Protein AF-A0A9D8T6R9-F1 (afdb_monomer_lite)

Structure (mmCIF, N/CA/C/O backbone):
data_AF-A0A9D8T6R9-F1
#
_entry.id   AF-A0A9D8T6R9-F1
#
loop_
_atom_site.group_PDB
_atom_site.id
_atom_site.type_symbol
_atom_site.label_atom_id
_atom_site.label_alt_id
_atom_site.label_comp_id
_atom_site.label_asym_id
_atom_site.label_entity_id
_atom_site.label_seq_id
_atom_site.pdbx_PDB_ins_code
_atom_site.Cartn_x
_atom_site.Cartn_y
_atom_site.Cartn_z
_atom_site.occupancy
_atom_site.B_iso_or_equiv
_atom_site.auth_seq_id
_atom_site.auth_comp_id
_atom_site.auth_asym_id
_atom_site.auth_atom_id
_atom_site.pdbx_PDB_model_num
ATOM 1 N N . THR A 1 1 ? -55.083 27.204 -11.199 1.00 43.41 1 THR A N 1
ATOM 2 C CA . THR A 1 1 ? -54.271 26.015 -11.539 1.00 43.41 1 THR A CA 1
ATOM 3 C C . THR A 1 1 ? -52.953 26.546 -12.076 1.00 43.41 1 THR A C 1
ATOM 5 O O . THR A 1 1 ? -52.984 27.352 -12.986 1.00 43.41 1 THR A O 1
ATOM 8 N N . SER A 1 2 ? -51.793 26.347 -11.463 1.00 40.00 2 SER A N 1
ATOM 9 C CA . SER A 1 2 ? -51.206 25.059 -11.116 1.00 40.00 2 SER A CA 1
ATOM 10 C C . SER A 1 2 ? -50.111 25.255 -10.068 1.00 40.00 2 SER A C 1
ATOM 12 O O . SER A 1 2 ? -49.251 26.120 -10.208 1.00 40.00 2 SER A O 1
ATOM 14 N N . THR A 1 3 ? -50.157 24.428 -9.031 1.00 49.38 3 THR A N 1
ATOM 15 C CA . THR A 1 3 ? -49.085 24.234 -8.058 1.00 49.38 3 THR A CA 1
ATOM 16 C C . THR A 1 3 ? -48.044 23.310 -8.685 1.00 49.38 3 THR A C 1
ATOM 18 O O . THR A 1 3 ? -48.309 22.119 -8.836 1.00 49.38 3 THR A O 1
ATOM 21 N N . THR A 1 4 ? -46.873 23.825 -9.058 1.00 55.12 4 THR A N 1
ATOM 22 C CA . THR A 1 4 ? -45.730 22.973 -9.422 1.00 55.12 4 THR A CA 1
ATOM 23 C C . THR A 1 4 ? -44.902 22.735 -8.168 1.00 55.12 4 THR A C 1
ATOM 25 O O . THR A 1 4 ? -44.074 23.556 -7.783 1.00 55.12 4 THR A O 1
ATOM 28 N N . ASN A 1 5 ? -45.177 21.604 -7.518 1.00 56.25 5 ASN A N 1
ATOM 29 C CA . ASN A 1 5 ? -44.299 21.004 -6.523 1.00 56.25 5 ASN A CA 1
ATOM 30 C C . ASN A 1 5 ? -42.963 20.652 -7.195 1.00 56.25 5 ASN A C 1
ATOM 32 O O . ASN A 1 5 ? -42.906 19.722 -8.000 1.00 56.25 5 ASN A O 1
ATOM 36 N N . LEU A 1 6 ? -41.896 21.380 -6.861 1.00 59.97 6 LEU A N 1
ATOM 37 C CA . LEU A 1 6 ? -40.545 20.841 -6.981 1.00 59.97 6 LEU A CA 1
ATOM 38 C C . LEU A 1 6 ? -40.337 19.867 -5.814 1.00 59.97 6 LEU A C 1
ATOM 40 O O . LEU A 1 6 ? -40.691 20.213 -4.685 1.00 59.97 6 LEU A O 1
ATOM 44 N N . PRO A 1 7 ? -39.778 18.667 -6.042 1.00 58.00 7 PRO A N 1
ATOM 45 C CA . PRO A 1 7 ? -39.448 17.777 -4.947 1.00 58.00 7 PRO A CA 1
ATOM 46 C C . PRO A 1 7 ? -38.348 18.420 -4.100 1.00 58.00 7 PRO A C 1
ATOM 48 O O . PRO A 1 7 ? -37.226 18.643 -4.555 1.00 58.00 7 PRO A O 1
ATOM 51 N N . GLU A 1 8 ? -38.710 18.708 -2.854 1.00 51.56 8 GLU A N 1
ATOM 52 C CA . GLU A 1 8 ? -37.823 18.891 -1.715 1.00 51.56 8 GLU A CA 1
ATOM 53 C C . GLU A 1 8 ? -36.876 17.683 -1.657 1.00 51.56 8 GLU A C 1
ATOM 55 O O . GLU A 1 8 ? -37.200 16.632 -1.101 1.00 51.56 8 GLU A O 1
ATOM 60 N N . VAL A 1 9 ? -35.704 17.797 -2.292 1.00 53.59 9 VAL A N 1
ATOM 61 C CA . VAL A 1 9 ? -34.602 16.872 -2.036 1.00 53.59 9 VAL A CA 1
ATOM 62 C C . VAL A 1 9 ? -34.110 17.193 -0.634 1.00 53.59 9 VAL A C 1
ATOM 64 O O . VAL A 1 9 ? -33.266 18.054 -0.398 1.00 53.59 9 VAL A O 1
ATOM 67 N N . ALA A 1 10 ? -34.735 16.526 0.329 1.00 51.97 10 ALA A N 1
ATOM 68 C CA . ALA A 1 10 ? -34.274 16.438 1.693 1.00 51.97 10 ALA A CA 1
ATOM 69 C C . ALA A 1 10 ? -32.886 15.781 1.683 1.00 51.97 10 ALA A C 1
ATOM 71 O O . ALA A 1 10 ? -32.743 14.572 1.878 1.00 51.97 10 ALA A O 1
ATOM 72 N N . SER A 1 11 ? -31.848 16.586 1.457 1.00 48.94 11 SER A N 1
ATOM 73 C CA . SER A 1 11 ? -30.473 16.255 1.808 1.00 48.94 11 SER A CA 1
ATOM 74 C C . SER A 1 11 ? -30.414 16.208 3.327 1.00 48.94 11 SER A C 1
ATOM 76 O O . SER A 1 11 ? -30.079 17.182 3.999 1.00 48.94 11 SER A O 1
ATOM 78 N N . LYS A 1 12 ? -30.837 15.066 3.878 1.00 48.81 12 LYS A N 1
ATOM 79 C CA . LYS A 1 12 ? -30.694 14.718 5.284 1.00 48.81 12 LYS A CA 1
ATOM 80 C C . LYS A 1 12 ? -29.214 14.841 5.634 1.00 48.81 12 LYS A C 1
ATOM 82 O O . LYS A 1 12 ? -28.434 13.930 5.380 1.00 48.81 12 LYS A O 1
ATOM 87 N N . SER A 1 13 ? -28.857 15.955 6.266 1.00 42.59 13 SER A N 1
ATOM 88 C CA . SER A 1 13 ? -27.66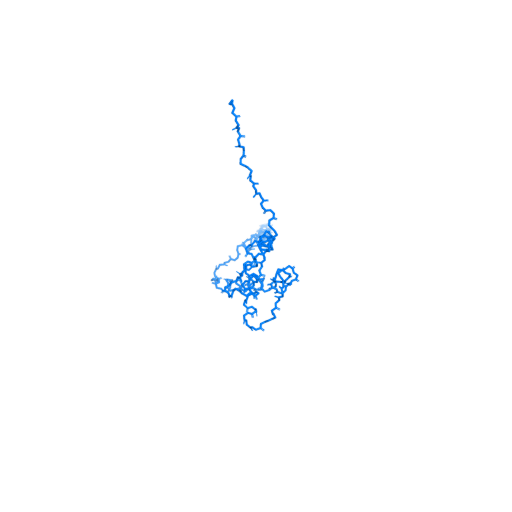2 16.105 7.093 1.00 42.59 13 SER A CA 1
ATOM 89 C C . SER A 1 13 ? -27.824 15.225 8.339 1.00 42.59 13 SER A C 1
ATOM 91 O O . SER A 1 13 ? -27.945 15.707 9.463 1.00 42.59 13 SER A O 1
ATOM 93 N N . GLY A 1 14 ? -27.911 13.910 8.137 1.00 42.66 14 GLY A N 1
ATOM 94 C CA . GLY A 1 14 ? -27.611 12.955 9.185 1.00 42.66 14 GLY A CA 1
ATOM 95 C C . GLY A 1 14 ? -26.105 12.986 9.369 1.00 42.66 14 GLY A C 1
ATOM 96 O O . GLY A 1 14 ? -25.371 12.935 8.390 1.00 42.66 14 GLY A O 1
ATOM 97 N N . THR A 1 15 ? -25.646 13.114 10.604 1.00 49.22 15 THR A N 1
ATOM 98 C CA . THR A 1 15 ? -24.254 12.912 11.002 1.00 49.22 15 THR A CA 1
ATOM 99 C C . THR A 1 15 ? -23.786 11.541 10.505 1.00 49.22 15 THR A C 1
ATOM 101 O O . THR A 1 15 ? -23.973 10.525 11.175 1.00 49.22 15 THR A O 1
ATOM 104 N N . ILE A 1 16 ? -23.243 11.493 9.283 1.00 55.94 16 ILE A N 1
ATOM 105 C CA . ILE A 1 16 ? -22.754 10.267 8.661 1.00 55.94 16 ILE A CA 1
ATOM 106 C C . ILE A 1 16 ? -21.500 9.897 9.432 1.00 55.94 16 ILE A C 1
ATOM 108 O O . ILE A 1 16 ? -20.431 10.470 9.242 1.00 55.94 16 ILE A O 1
ATOM 112 N N . LYS A 1 17 ? -21.652 8.966 10.373 1.00 55.25 17 LYS A N 1
ATOM 113 C CA . LYS A 1 17 ? -20.521 8.231 10.924 1.00 55.25 17 LYS A CA 1
ATOM 114 C C . LYS A 1 17 ? -19.861 7.603 9.707 1.00 55.25 17 LYS A C 1
ATOM 116 O O . LYS A 1 17 ? -20.477 6.757 9.073 1.00 55.25 17 LYS A O 1
ATOM 121 N N . SER A 1 18 ? -18.694 8.100 9.315 1.00 60.41 18 SER A N 1
ATOM 122 C CA . SER A 1 18 ? -17.978 7.615 8.143 1.00 60.41 18 SER A CA 1
ATOM 123 C C . SER A 1 18 ? -17.711 6.127 8.358 1.00 60.41 18 SER A C 1
ATOM 125 O O . SER A 1 18 ? -16.828 5.763 9.140 1.00 60.41 18 SER A O 1
ATOM 127 N N . ASP A 1 19 ? -18.530 5.268 7.750 1.00 68.88 19 ASP A N 1
ATOM 128 C CA . ASP A 1 19 ? -18.413 3.827 7.913 1.00 68.88 19 ASP A CA 1
ATOM 129 C C . ASP A 1 19 ? -17.037 3.418 7.394 1.00 68.88 19 ASP A C 1
ATOM 131 O O . ASP A 1 19 ? -16.704 3.575 6.216 1.00 68.88 19 ASP A O 1
ATOM 135 N N . LYS A 1 20 ? -16.185 2.959 8.314 1.00 76.31 20 LYS A N 1
ATOM 136 C CA . LYS A 1 20 ? -14.850 2.487 7.967 1.00 76.31 20 LYS A CA 1
ATOM 137 C C . LYS A 1 20 ? -15.020 1.201 7.171 1.00 76.31 20 LYS A C 1
ATOM 139 O O . LYS A 1 20 ? -15.483 0.193 7.701 1.00 76.31 20 LYS A O 1
ATOM 144 N N . LYS A 1 21 ? -14.636 1.234 5.900 1.00 79.62 21 LYS A N 1
ATOM 145 C CA . LYS A 1 21 ? -14.611 0.053 5.044 1.00 79.62 21 LYS A CA 1
ATOM 146 C C . LYS A 1 21 ? -13.310 -0.696 5.275 1.00 79.62 21 LYS A C 1
ATOM 148 O O . LYS A 1 21 ? -12.262 -0.095 5.519 1.00 79.62 21 LYS A O 1
ATOM 153 N N . ALA A 1 22 ? -13.399 -2.017 5.221 1.00 82.69 22 ALA A N 1
ATOM 154 C CA . ALA A 1 22 ? -12.234 -2.876 5.286 1.00 82.69 22 ALA A CA 1
ATOM 155 C C . ALA A 1 22 ? -11.662 -3.077 3.878 1.00 82.69 22 ALA A C 1
ATOM 157 O O . ALA A 1 22 ? -12.390 -3.422 2.946 1.00 82.69 22 ALA A O 1
ATOM 158 N N . TYR A 1 23 ? -10.364 -2.849 3.744 1.00 80.06 23 TYR A N 1
ATOM 159 C CA . TYR A 1 23 ? -9.588 -2.922 2.514 1.00 80.06 23 TYR A CA 1
ATOM 160 C C . TYR A 1 23 ? -8.466 -3.958 2.666 1.00 80.06 23 TYR A C 1
ATOM 162 O O . TYR A 1 23 ? -8.074 -4.298 3.784 1.00 80.06 23 TYR A O 1
ATOM 170 N N . GLY A 1 24 ? -7.954 -4.446 1.534 1.00 77.69 24 GLY A N 1
ATOM 171 C CA . GLY A 1 24 ? -6.986 -5.547 1.481 1.00 77.69 24 GLY A CA 1
ATOM 172 C C . GLY A 1 24 ? -7.657 -6.916 1.346 1.00 77.69 24 GLY A C 1
ATOM 173 O O . GLY A 1 24 ? -8.883 -7.035 1.430 1.00 77.69 24 GLY A O 1
ATOM 174 N N . GLN A 1 25 ? -6.857 -7.951 1.091 1.00 78.00 25 GLN A N 1
ATOM 175 C CA . GLN A 1 25 ? -7.332 -9.335 0.963 1.00 78.00 25 GLN A CA 1
ATOM 176 C C . GLN A 1 25 ? -7.853 -9.880 2.297 1.00 78.00 25 GLN A C 1
ATOM 178 O O . GLN A 1 25 ? -8.896 -10.533 2.350 1.00 78.00 25 GLN A O 1
ATOM 183 N N . ASN A 1 26 ? -7.156 -9.546 3.376 1.00 76.44 26 ASN A N 1
ATOM 184 C CA . ASN A 1 26 ? -7.416 -10.012 4.728 1.00 76.44 26 ASN A CA 1
ATOM 185 C C . ASN A 1 26 ? -8.332 -9.053 5.491 1.00 76.44 26 ASN A C 1
ATOM 187 O O . ASN A 1 26 ? -8.792 -9.381 6.582 1.00 76.44 26 ASN A O 1
ATOM 191 N N . LYS A 1 27 ? -8.659 -7.897 4.892 1.00 82.62 27 LYS A N 1
ATOM 192 C CA . LYS A 1 27 ? -9.588 -6.901 5.442 1.00 82.62 27 LYS A CA 1
ATOM 193 C C . LYS A 1 27 ? -9.122 -6.339 6.794 1.00 82.62 27 LYS A C 1
ATOM 195 O O . LYS A 1 27 ? -9.948 -5.889 7.588 1.00 82.62 27 LYS A O 1
ATOM 200 N N . ASN A 1 28 ? -7.814 -6.315 7.053 1.00 84.25 28 ASN A N 1
ATOM 201 C CA . ASN A 1 28 ? -7.250 -5.752 8.280 1.00 84.25 28 ASN A CA 1
ATOM 202 C C . ASN A 1 28 ? -7.114 -4.223 8.208 1.00 84.25 28 ASN A C 1
ATOM 204 O O . ASN A 1 28 ? -7.055 -3.557 9.243 1.00 84.25 28 ASN A O 1
ATOM 208 N N . VAL A 1 29 ? -7.081 -3.645 7.003 1.00 85.00 29 VAL A N 1
ATOM 209 C CA . VAL A 1 29 ? -6.904 -2.203 6.792 1.00 85.00 29 VAL A CA 1
ATOM 210 C C . VAL A 1 29 ? -8.257 -1.499 6.764 1.00 85.00 29 VAL A C 1
ATOM 212 O O . VAL A 1 29 ? -9.023 -1.624 5.816 1.00 85.00 29 VAL A O 1
ATOM 215 N N . MET A 1 30 ? -8.549 -0.709 7.794 1.00 87.25 30 MET A N 1
ATOM 216 C CA . MET A 1 30 ? -9.784 0.080 7.877 1.00 87.25 30 MET A CA 1
ATOM 217 C C . MET A 1 30 ? -9.554 1.522 7.419 1.00 87.25 30 MET A C 1
ATOM 219 O O . MET A 1 30 ? -8.767 2.236 8.047 1.00 87.25 30 MET A O 1
ATOM 223 N N . LEU A 1 31 ? -10.264 1.952 6.373 1.00 85.75 31 LEU A N 1
ATOM 224 C CA . LEU A 1 31 ? -10.220 3.313 5.819 1.00 85.75 31 LEU A CA 1
ATOM 225 C C . LEU A 1 31 ? -11.647 3.855 5.654 1.00 85.75 31 LEU A C 1
ATOM 227 O O . LEU A 1 31 ? -12.571 3.095 5.359 1.00 85.75 31 LEU A O 1
ATOM 231 N N . THR A 1 32 ? -11.849 5.160 5.832 1.00 85.25 32 THR A N 1
ATOM 232 C CA . THR A 1 32 ? -13.137 5.792 5.487 1.00 85.25 32 THR A CA 1
ATOM 233 C C . THR A 1 32 ? -13.257 5.992 3.975 1.00 85.25 32 THR A C 1
ATOM 235 O O . THR A 1 32 ? -12.260 5.948 3.253 1.00 85.25 32 THR A O 1
ATOM 238 N N . ASP A 1 33 ? -14.474 6.222 3.475 1.00 82.81 33 ASP A N 1
ATOM 239 C CA . ASP A 1 33 ? -14.689 6.542 2.056 1.00 82.81 33 ASP A CA 1
ATOM 240 C C . ASP A 1 33 ? -13.947 7.815 1.620 1.00 82.81 33 ASP A C 1
ATOM 242 O O . ASP A 1 33 ? -13.348 7.837 0.547 1.00 82.81 33 ASP A O 1
ATOM 246 N N . GLU A 1 34 ? -13.920 8.843 2.472 1.00 85.81 34 GLU A N 1
ATOM 247 C CA . GLU A 1 34 ? -13.194 10.094 2.219 1.00 85.81 34 GLU A CA 1
ATOM 248 C C . GLU A 1 34 ? -11.684 9.859 2.131 1.00 85.81 34 GLU A C 1
ATOM 250 O O . GLU A 1 34 ? -11.031 10.313 1.192 1.00 85.81 34 GLU A O 1
ATOM 255 N N . GLU A 1 35 ? -11.121 9.108 3.082 1.00 85.06 35 GLU A N 1
ATOM 256 C CA . GLU A 1 35 ? -9.697 8.777 3.089 1.00 85.06 35 GLU A CA 1
ATOM 257 C C . GLU A 1 35 ? -9.328 7.893 1.901 1.00 85.06 35 GLU A C 1
ATOM 259 O O . GLU A 1 35 ? -8.317 8.138 1.249 1.00 85.06 35 GLU A O 1
ATOM 264 N N . GLY A 1 36 ? -10.154 6.894 1.587 1.00 84.12 36 GLY A N 1
ATOM 265 C CA . GLY A 1 36 ? -9.968 6.032 0.426 1.00 84.12 36 GLY A CA 1
ATOM 266 C C . GLY A 1 36 ? -9.996 6.817 -0.885 1.00 84.12 36 GLY A C 1
ATOM 267 O O . GLY A 1 36 ? -9.138 6.597 -1.739 1.00 84.12 36 GLY A O 1
ATOM 268 N N . ALA A 1 37 ? -10.927 7.765 -1.033 1.00 85.81 37 ALA A N 1
ATOM 269 C CA . ALA A 1 37 ? -11.007 8.638 -2.201 1.00 85.81 37 ALA A CA 1
ATOM 270 C C . ALA A 1 37 ? -9.771 9.539 -2.324 1.00 85.81 37 ALA A C 1
ATOM 272 O O . ALA A 1 37 ? -9.136 9.545 -3.377 1.00 85.81 37 ALA A O 1
ATOM 273 N N . HIS A 1 38 ? -9.373 10.208 -1.238 1.00 87.81 38 HIS A N 1
ATOM 274 C CA . HIS A 1 38 ? -8.190 11.072 -1.220 1.00 87.81 38 HIS A CA 1
ATOM 275 C C . HIS A 1 38 ? -6.906 10.304 -1.540 1.00 87.81 38 HIS A C 1
ATOM 277 O O . HIS A 1 38 ? -6.074 10.758 -2.321 1.00 87.81 38 HIS A O 1
ATOM 283 N N . LEU A 1 39 ? -6.732 9.127 -0.936 1.00 88.31 39 LEU A N 1
ATOM 284 C CA . LEU A 1 39 ? -5.579 8.272 -1.195 1.00 88.31 39 LEU A CA 1
ATOM 285 C C . LEU A 1 39 ? -5.569 7.787 -2.649 1.00 88.31 39 LEU A C 1
ATOM 287 O O . LEU A 1 39 ? -4.503 7.706 -3.256 1.00 88.31 39 LEU A O 1
ATOM 291 N N . ARG A 1 40 ? -6.739 7.469 -3.215 1.00 88.44 40 ARG A N 1
ATOM 292 C CA . ARG A 1 40 ? -6.846 7.014 -4.605 1.00 88.44 40 ARG A CA 1
ATOM 293 C C . ARG A 1 40 ? -6.542 8.137 -5.590 1.00 88.44 40 ARG A C 1
ATOM 295 O O . ARG A 1 40 ? -5.927 7.874 -6.614 1.00 88.44 40 ARG A O 1
ATOM 302 N N . GLU A 1 41 ? -6.918 9.369 -5.269 1.00 88.81 41 GLU A N 1
ATOM 303 C CA . GLU A 1 41 ? -6.562 10.557 -6.048 1.00 88.81 41 GLU A CA 1
ATOM 304 C C . GLU A 1 41 ? -5.056 10.863 -5.983 1.00 88.81 41 GLU A C 1
ATOM 306 O O . GLU A 1 41 ? -4.443 11.159 -7.003 1.00 88.81 41 GLU A O 1
ATOM 311 N N . LEU A 1 42 ? -4.442 10.734 -4.802 1.00 88.06 42 LEU A N 1
ATOM 312 C CA . LEU A 1 42 ? -3.018 11.020 -4.590 1.00 88.06 42 LEU A CA 1
ATOM 313 C C . LEU A 1 42 ? -2.082 9.972 -5.205 1.00 88.06 42 LEU A C 1
ATOM 315 O O . LEU A 1 42 ? -1.035 10.326 -5.743 1.00 88.06 42 LEU A O 1
ATOM 319 N N . TYR A 1 43 ? -2.422 8.688 -5.071 1.00 87.44 43 TYR A N 1
ATOM 320 C CA . TYR A 1 43 ? -1.503 7.580 -5.359 1.00 87.44 43 TYR A CA 1
ATOM 321 C C . TYR A 1 43 ? -1.975 6.650 -6.486 1.00 87.44 43 TYR A C 1
ATOM 323 O O . TYR A 1 43 ? -1.196 5.818 -6.949 1.00 87.44 43 TYR A O 1
ATOM 331 N N . GLY A 1 44 ? -3.225 6.764 -6.944 1.00 87.75 44 GLY A N 1
ATOM 332 C CA . GLY A 1 44 ? -3.748 5.972 -8.059 1.00 87.75 44 GLY A CA 1
ATOM 333 C C . GLY A 1 44 ? -3.673 4.461 -7.815 1.00 87.75 44 GLY A C 1
ATOM 334 O O . GLY A 1 44 ? -4.147 3.957 -6.794 1.00 87.75 44 GLY A O 1
ATOM 335 N N . GLU A 1 45 ? -3.079 3.730 -8.761 1.00 84.50 45 GLU A N 1
ATOM 336 C CA . GLU A 1 45 ? -2.950 2.265 -8.710 1.00 84.50 45 GLU A CA 1
ATOM 337 C C . GLU A 1 45 ? -1.982 1.768 -7.626 1.00 84.50 45 GLU A C 1
ATOM 339 O O . GLU A 1 45 ? -2.180 0.683 -7.071 1.00 84.50 45 GLU A O 1
ATOM 344 N N . ASP A 1 46 ? -0.989 2.577 -7.244 1.00 87.62 46 ASP A N 1
ATOM 345 C CA . ASP A 1 46 ? 0.006 2.205 -6.228 1.00 87.62 46 ASP A CA 1
ATOM 346 C C . ASP A 1 46 ? -0.615 2.066 -4.836 1.00 87.62 46 ASP A C 1
ATOM 348 O O . ASP A 1 46 ? -0.102 1.329 -3.989 1.00 87.62 46 ASP A O 1
ATOM 352 N N . LEU A 1 47 ? -1.760 2.721 -4.612 1.00 88.75 47 LEU A N 1
ATOM 353 C CA . LEU A 1 47 ? -2.520 2.596 -3.376 1.00 88.75 47 LEU A CA 1
ATOM 354 C C . LEU A 1 47 ? -2.913 1.146 -3.099 1.00 88.75 47 LEU A C 1
ATOM 356 O O . LEU A 1 47 ? -2.843 0.706 -1.954 1.00 88.75 47 LEU A O 1
ATOM 360 N N . LYS A 1 48 ? -3.328 0.396 -4.127 1.00 88.06 48 LYS A N 1
ATOM 361 C CA . LYS A 1 48 ? -3.764 -0.990 -3.935 1.00 88.06 48 LYS A CA 1
ATOM 362 C C . LYS A 1 48 ? -2.615 -1.839 -3.393 1.00 88.06 48 LYS A C 1
ATOM 364 O O . LYS A 1 48 ? -2.802 -2.569 -2.425 1.00 88.06 48 LYS A O 1
ATOM 369 N N . MET A 1 49 ? -1.426 -1.693 -3.976 1.00 89.75 49 MET A N 1
ATOM 370 C CA . MET A 1 49 ? -0.234 -2.413 -3.532 1.00 89.75 49 MET A CA 1
ATOM 371 C C . MET A 1 49 ? 0.176 -2.000 -2.115 1.00 89.75 49 MET A C 1
ATOM 373 O O . MET A 1 49 ? 0.517 -2.851 -1.298 1.00 89.75 49 MET A O 1
ATOM 377 N N . ALA A 1 50 ? 0.087 -0.707 -1.795 1.00 89.88 50 ALA A N 1
ATOM 378 C CA . ALA A 1 50 ? 0.346 -0.207 -0.450 1.00 89.88 50 ALA A CA 1
ATOM 379 C C . ALA A 1 50 ? -0.620 -0.812 0.587 1.00 89.88 50 ALA A C 1
ATOM 381 O O . ALA A 1 50 ? -0.178 -1.258 1.647 1.00 89.88 50 ALA A O 1
ATOM 382 N N . ILE A 1 51 ? -1.922 -0.871 0.270 1.00 90.94 51 ILE A N 1
ATOM 383 C CA . ILE A 1 51 ? -2.951 -1.517 1.100 1.00 90.94 51 ILE A CA 1
ATOM 384 C C . ILE A 1 51 ? -2.615 -2.988 1.318 1.00 90.94 51 ILE A C 1
ATOM 386 O O . ILE A 1 51 ? -2.576 -3.406 2.470 1.00 90.94 51 ILE A O 1
ATOM 390 N N . ASP A 1 52 ? -2.323 -3.740 0.256 1.00 91.06 52 ASP A N 1
ATOM 391 C CA . ASP A 1 52 ? -2.005 -5.168 0.35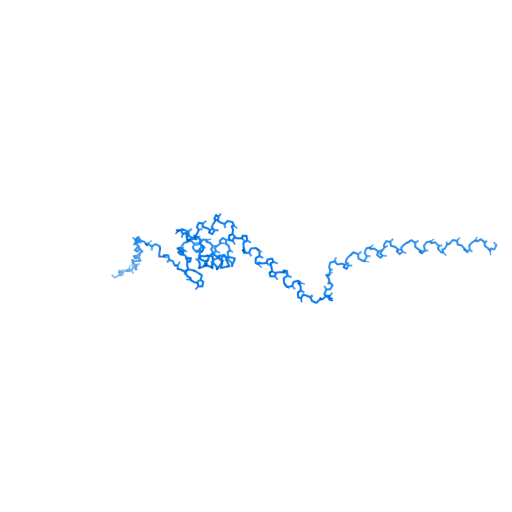6 1.00 91.06 52 ASP A CA 1
ATOM 392 C C . ASP A 1 52 ? -0.746 -5.410 1.223 1.00 91.06 52 ASP A C 1
ATOM 394 O O . ASP A 1 52 ? -0.728 -6.316 2.056 1.00 91.06 52 ASP A O 1
ATOM 398 N N . ILE A 1 53 ? 0.284 -4.560 1.118 1.00 91.44 53 ILE A N 1
ATOM 399 C CA . ILE A 1 53 ? 1.492 -4.638 1.963 1.00 91.44 53 ILE A CA 1
ATOM 400 C C . ILE A 1 53 ? 1.171 -4.371 3.438 1.00 91.44 53 ILE A C 1
ATOM 402 O O . ILE A 1 53 ? 1.664 -5.083 4.319 1.00 91.44 53 ILE A O 1
ATOM 406 N N . LEU A 1 54 ? 0.375 -3.338 3.729 1.00 90.94 54 LEU A N 1
ATOM 407 C CA . LEU A 1 54 ? -0.002 -3.004 5.104 1.00 90.94 54 LEU A CA 1
ATOM 408 C C . LEU A 1 54 ? -0.896 -4.090 5.718 1.00 90.94 54 LEU A C 1
ATOM 410 O O . LEU A 1 54 ? -0.718 -4.448 6.881 1.00 90.94 54 LEU A O 1
ATOM 414 N N . ASP A 1 55 ? -1.824 -4.619 4.929 1.00 91.12 55 ASP A N 1
ATOM 415 C CA . ASP A 1 55 ? -2.742 -5.691 5.300 1.00 91.12 55 ASP A CA 1
ATOM 416 C C . ASP A 1 55 ? -1.982 -6.977 5.654 1.00 91.12 55 ASP A C 1
ATOM 418 O O . ASP A 1 55 ? -2.151 -7.513 6.752 1.00 91.12 55 ASP A O 1
ATOM 422 N N . ALA A 1 56 ? -1.048 -7.394 4.792 1.00 90.38 56 ALA A N 1
ATOM 423 C CA . ALA A 1 56 ? -0.173 -8.538 5.038 1.00 90.38 56 ALA A CA 1
ATOM 424 C C . ALA A 1 56 ? 0.732 -8.333 6.264 1.00 90.38 56 ALA A C 1
ATOM 426 O O . ALA A 1 56 ? 0.958 -9.265 7.035 1.00 90.38 56 ALA A O 1
ATOM 427 N N . TYR A 1 57 ? 1.239 -7.115 6.490 1.00 91.38 57 TYR A N 1
ATOM 428 C CA . TYR A 1 57 ? 2.039 -6.814 7.679 1.00 91.38 57 TYR A CA 1
ATOM 429 C C . TYR A 1 57 ? 1.234 -6.998 8.971 1.00 91.38 57 TYR A C 1
ATOM 431 O O . TYR A 1 57 ? 1.740 -7.584 9.926 1.00 91.38 57 TYR A O 1
ATOM 439 N N . ILE A 1 58 ? -0.015 -6.524 9.005 1.00 90.25 58 ILE A N 1
ATOM 440 C CA . ILE A 1 58 ? -0.894 -6.672 10.173 1.00 90.25 58 ILE A CA 1
ATOM 441 C C . ILE A 1 58 ? -1.290 -8.138 10.386 1.00 90.25 58 ILE A C 1
ATOM 443 O O . ILE A 1 58 ? -1.349 -8.581 11.537 1.00 90.25 58 ILE A O 1
ATOM 447 N N . GLU A 1 59 ? -1.522 -8.879 9.300 1.00 90.25 59 GLU A N 1
ATOM 448 C CA . GLU A 1 59 ? -1.824 -10.311 9.344 1.00 90.25 59 GLU A CA 1
ATOM 449 C C . GLU A 1 59 ? -0.679 -11.103 9.981 1.00 90.25 59 GLU A C 1
ATOM 451 O O . GLU A 1 59 ? -0.893 -11.890 10.899 1.00 90.25 59 GLU A O 1
ATOM 456 N N . ASN A 1 60 ? 0.559 -10.836 9.557 1.00 90.38 60 ASN A N 1
ATOM 457 C CA . ASN A 1 60 ? 1.743 -11.582 9.985 1.00 90.38 60 ASN A CA 1
ATOM 458 C C . ASN A 1 60 ? 2.215 -11.235 11.414 1.00 90.38 60 ASN A C 1
ATOM 460 O O . ASN A 1 60 ? 3.381 -11.428 11.760 1.00 90.38 60 ASN A O 1
ATOM 464 N N . GLY A 1 61 ? 1.328 -10.677 12.243 1.00 84.56 61 GLY A N 1
ATOM 465 C CA . GLY A 1 61 ? 1.611 -10.277 13.622 1.00 84.56 61 GLY A CA 1
ATOM 466 C C . GLY A 1 61 ? 2.268 -8.902 13.762 1.00 84.56 61 GLY A C 1
ATOM 467 O O . GLY A 1 61 ? 2.838 -8.596 14.809 1.00 84.56 61 GLY A O 1
ATOM 468 N N . GLY A 1 62 ? 2.209 -8.063 12.728 1.00 86.75 62 GLY A N 1
ATOM 469 C CA . GLY A 1 62 ? 2.724 -6.699 12.773 1.00 86.75 62 GLY A CA 1
ATOM 470 C C . GLY A 1 62 ? 1.941 -5.769 13.705 1.00 86.75 62 GLY A C 1
ATOM 471 O O . GLY A 1 62 ? 0.945 -6.127 14.342 1.00 86.75 62 GLY A O 1
ATOM 472 N N . LYS A 1 63 ? 2.399 -4.514 13.781 1.00 87.12 63 LYS A N 1
ATOM 473 C CA . LYS A 1 63 ? 1.731 -3.476 14.575 1.00 87.12 63 LYS A CA 1
ATOM 474 C C . LYS A 1 63 ? 0.358 -3.156 13.986 1.00 87.12 63 LYS A C 1
ATOM 476 O O . LYS A 1 63 ? 0.249 -2.759 12.830 1.00 87.12 63 LYS A O 1
ATOM 481 N N . LYS A 1 64 ? -0.676 -3.268 14.819 1.00 86.44 64 LYS A N 1
ATOM 482 C CA . LYS A 1 64 ? -2.028 -2.794 14.510 1.00 86.44 64 LYS A CA 1
ATOM 483 C C . LYS A 1 64 ? -2.092 -1.281 14.707 1.00 86.44 64 LYS A C 1
ATOM 485 O O . LYS A 1 64 ? -1.714 -0.778 15.765 1.00 86.44 64 LYS A O 1
ATOM 490 N N . TYR A 1 65 ? -2.566 -0.561 13.697 1.00 85.75 65 TYR A N 1
ATOM 491 C CA . TYR A 1 65 ? -2.668 0.895 13.731 1.00 85.75 65 TYR A CA 1
ATOM 492 C C . TYR A 1 65 ? -4.121 1.330 13.897 1.00 85.75 65 TYR A C 1
ATOM 494 O O . TYR A 1 65 ? -5.035 0.712 13.364 1.00 85.75 65 TYR A O 1
ATOM 502 N N . LYS A 1 66 ? -4.339 2.415 14.644 1.00 82.88 66 LYS A N 1
ATOM 503 C CA . LYS A 1 66 ? -5.686 2.964 14.856 1.00 82.88 66 LYS A CA 1
ATOM 504 C C . LYS A 1 66 ? -6.213 3.687 13.610 1.00 82.88 66 LYS A C 1
ATOM 506 O O . LYS A 1 66 ? -7.387 3.549 13.275 1.00 82.88 66 LYS A O 1
ATOM 511 N N . ASP A 1 67 ? -5.318 4.390 12.912 1.00 85.12 67 ASP A N 1
ATOM 512 C CA . ASP A 1 67 ? -5.605 5.132 11.683 1.00 85.12 67 ASP A CA 1
ATOM 513 C C . ASP A 1 67 ? -4.686 4.671 10.551 1.00 85.12 67 ASP A C 1
ATOM 515 O O . ASP A 1 67 ? -3.555 5.138 10.390 1.00 85.12 67 ASP A O 1
ATOM 519 N N . HIS A 1 68 ? -5.181 3.739 9.740 1.00 87.75 68 HIS A N 1
ATOM 520 C CA . HIS A 1 68 ? -4.416 3.173 8.631 1.00 87.75 68 HIS A CA 1
ATOM 521 C C . HIS A 1 68 ? -4.112 4.212 7.544 1.00 87.75 68 HIS A C 1
ATOM 523 O O . HIS A 1 68 ? -3.028 4.201 6.964 1.00 87.75 68 HIS A O 1
ATOM 529 N N . ALA A 1 69 ? -5.004 5.183 7.328 1.00 86.81 69 ALA A N 1
ATOM 530 C CA . ALA A 1 69 ? -4.767 6.281 6.393 1.00 86.81 69 ALA A CA 1
ATOM 531 C C . ALA A 1 69 ? -3.579 7.164 6.804 1.00 86.81 69 ALA A C 1
ATOM 533 O O . ALA A 1 69 ? -2.907 7.740 5.949 1.00 86.81 69 ALA A O 1
ATOM 534 N N . ALA A 1 70 ? -3.298 7.297 8.104 1.00 88.56 70 ALA A N 1
ATOM 535 C CA . ALA A 1 70 ? -2.127 8.032 8.575 1.00 88.56 70 ALA A CA 1
ATOM 536 C C . ALA A 1 70 ? -0.835 7.266 8.272 1.00 88.56 70 ALA A C 1
ATOM 538 O O . ALA A 1 70 ? 0.164 7.882 7.909 1.00 88.56 70 ALA A O 1
ATOM 539 N N . VAL A 1 71 ? -0.867 5.934 8.364 1.00 90.06 71 VAL A N 1
ATOM 540 C CA . VAL A 1 71 ? 0.257 5.076 7.968 1.00 90.06 71 VAL A CA 1
ATOM 541 C C . VAL A 1 71 ? 0.494 5.170 6.467 1.00 90.06 71 VAL A C 1
ATOM 543 O O . VAL A 1 71 ? 1.635 5.319 6.061 1.00 90.06 71 VAL A O 1
ATOM 546 N N . MET A 1 72 ? -0.554 5.194 5.645 1.00 87.44 7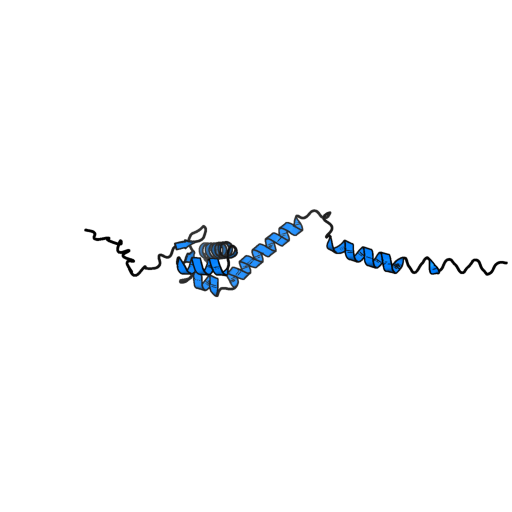2 MET A N 1
ATOM 547 C CA . MET A 1 72 ? -0.382 5.420 4.206 1.00 87.44 72 MET A CA 1
ATOM 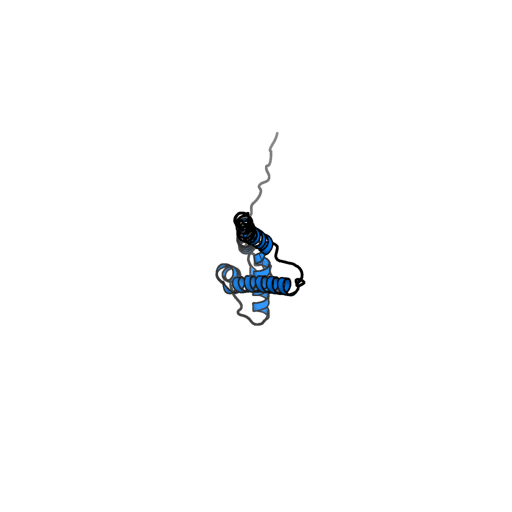548 C C . MET A 1 72 ? 0.177 6.812 3.902 1.00 87.44 72 MET A C 1
ATOM 550 O O . MET A 1 72 ? 1.050 6.951 3.060 1.00 87.44 72 MET A O 1
ATOM 554 N N . ARG A 1 73 ? -0.265 7.859 4.604 1.00 86.94 73 ARG A N 1
ATOM 555 C CA . ARG A 1 73 ? 0.205 9.231 4.339 1.00 86.94 73 ARG A CA 1
ATOM 556 C C . ARG A 1 73 ? 1.609 9.522 4.875 1.00 86.94 73 ARG A C 1
ATOM 558 O O . ARG A 1 73 ? 2.370 10.229 4.227 1.00 86.94 73 ARG A O 1
ATOM 565 N N . ARG A 1 74 ? 1.945 9.031 6.072 1.00 86.75 74 ARG A N 1
ATOM 566 C CA . ARG A 1 74 ? 3.197 9.358 6.790 1.00 86.75 74 ARG A CA 1
ATOM 567 C C . ARG A 1 74 ? 4.183 8.195 6.872 1.00 86.75 74 ARG A C 1
ATOM 569 O O . ARG A 1 74 ? 5.351 8.394 7.182 1.00 86.75 74 ARG A O 1
ATOM 576 N N . GLY A 1 75 ? 3.720 6.968 6.674 1.00 81.56 75 GLY A N 1
ATOM 577 C CA . GLY A 1 75 ? 4.530 5.762 6.783 1.00 81.56 75 GLY A CA 1
ATOM 578 C C . GLY A 1 75 ? 5.310 5.508 5.503 1.00 81.56 75 GLY A C 1
ATOM 579 O O . GLY A 1 75 ? 4.882 4.740 4.649 1.00 81.56 75 GLY A O 1
ATOM 580 N N . ASN A 1 76 ? 6.507 6.089 5.404 1.00 86.75 76 ASN A N 1
ATOM 581 C CA . ASN A 1 76 ? 7.421 5.848 4.282 1.00 86.75 76 ASN A CA 1
ATOM 582 C C . ASN A 1 76 ? 7.751 4.364 4.063 1.00 86.75 76 ASN A C 1
ATOM 584 O O . ASN A 1 76 ? 8.065 3.968 2.947 1.00 86.75 76 ASN A O 1
ATOM 588 N N . TRP A 1 77 ? 7.677 3.531 5.102 1.00 91.31 77 TRP A N 1
ATOM 589 C CA . TRP A 1 77 ? 8.029 2.115 5.001 1.00 91.31 77 TRP A CA 1
ATOM 590 C C . TRP A 1 77 ? 7.104 1.326 4.062 1.00 91.31 77 TRP A C 1
ATOM 592 O O . TRP A 1 77 ? 7.586 0.423 3.380 1.00 91.31 77 TRP A O 1
ATOM 602 N N . VAL A 1 78 ? 5.811 1.677 3.991 1.00 91.12 78 VAL A N 1
ATOM 603 C CA . VAL A 1 78 ? 4.859 1.018 3.082 1.00 91.12 78 VAL A CA 1
ATOM 604 C C . VAL A 1 78 ? 5.266 1.308 1.641 1.00 91.12 78 VAL A C 1
ATOM 606 O O . VAL A 1 78 ? 5.430 0.393 0.840 1.00 91.12 78 VAL A O 1
ATOM 609 N N . TRP A 1 79 ? 5.533 2.578 1.336 1.00 90.56 79 TRP A N 1
ATOM 610 C CA . TRP A 1 79 ? 5.957 3.010 0.006 1.00 90.56 79 TRP A CA 1
ATOM 611 C C . TRP A 1 79 ? 7.325 2.463 -0.382 1.00 90.56 79 TRP A C 1
ATOM 613 O O . TRP A 1 79 ? 7.492 2.019 -1.512 1.00 90.56 79 TRP A O 1
ATOM 623 N N . ASN A 1 80 ? 8.280 2.408 0.548 1.00 91.69 80 ASN A N 1
ATOM 624 C CA . ASN A 1 80 ? 9.569 1.762 0.304 1.00 91.69 80 ASN A CA 1
ATOM 625 C C . ASN A 1 80 ? 9.375 0.294 -0.101 1.00 91.69 80 ASN A C 1
ATOM 627 O O . ASN A 1 80 ? 9.980 -0.151 -1.068 1.00 91.69 80 ASN A O 1
ATOM 631 N N . LYS A 1 81 ? 8.464 -0.435 0.559 1.00 91.69 81 LYS A N 1
ATOM 632 C CA . LYS A 1 81 ? 8.129 -1.813 0.178 1.00 91.69 81 LYS A CA 1
ATOM 633 C C . LYS A 1 81 ? 7.446 -1.920 -1.186 1.00 91.69 81 LYS A C 1
ATOM 635 O O . LYS A 1 81 ? 7.759 -2.849 -1.929 1.00 91.69 81 LYS A O 1
ATOM 640 N N . VAL A 1 82 ? 6.577 -0.974 -1.547 1.00 90.38 82 VAL A N 1
ATOM 641 C CA . VAL A 1 82 ? 5.997 -0.894 -2.902 1.00 90.38 82 VAL A CA 1
ATOM 642 C C . VAL A 1 82 ? 7.114 -0.742 -3.940 1.00 90.38 82 VAL A C 1
ATOM 644 O O . VAL A 1 82 ? 7.170 -1.504 -4.903 1.00 90.38 82 VAL A O 1
ATOM 647 N N . GLN A 1 83 ? 8.043 0.196 -3.729 1.00 90.06 83 GLN A N 1
ATOM 648 C CA . GLN A 1 83 ? 9.156 0.431 -4.656 1.00 90.06 83 GLN A CA 1
ATOM 649 C C . GLN A 1 83 ? 10.119 -0.758 -4.729 1.00 90.06 83 GLN A C 1
ATOM 651 O O . GLN A 1 83 ? 10.533 -1.138 -5.824 1.00 90.06 83 GLN A O 1
ATOM 656 N N . ASP A 1 84 ? 10.435 -1.382 -3.593 1.00 89.75 84 ASP A N 1
ATOM 657 C CA . ASP A 1 84 ? 11.262 -2.589 -3.540 1.00 89.75 84 ASP A CA 1
ATOM 658 C C . ASP A 1 84 ? 10.629 -3.729 -4.340 1.00 89.75 84 ASP A C 1
ATOM 660 O O . ASP A 1 84 ? 11.328 -4.417 -5.083 1.00 89.75 84 ASP A O 1
ATOM 664 N N . THR A 1 85 ? 9.307 -3.903 -4.232 1.00 88.50 85 THR A N 1
ATOM 665 C CA . THR A 1 85 ? 8.572 -4.935 -4.976 1.00 88.50 85 THR A CA 1
ATOM 666 C C . THR A 1 85 ? 8.645 -4.673 -6.478 1.00 88.50 85 THR A C 1
ATOM 668 O O . THR A 1 85 ? 9.069 -5.547 -7.230 1.00 88.50 85 THR A O 1
ATOM 671 N N . LYS A 1 86 ? 8.374 -3.437 -6.913 1.00 88.31 86 LYS A N 1
ATOM 672 C CA . LYS A 1 86 ? 8.502 -3.031 -8.324 1.00 88.31 86 LYS A CA 1
ATOM 673 C C . LYS A 1 86 ? 9.921 -3.216 -8.866 1.00 88.31 86 LYS A C 1
ATOM 675 O O . LYS A 1 86 ? 10.124 -3.611 -10.014 1.00 88.31 86 LYS A O 1
ATOM 680 N N . LEU A 1 87 ? 10.930 -2.902 -8.055 1.00 89.06 87 LEU A N 1
ATOM 681 C CA . LEU A 1 87 ? 12.328 -3.068 -8.433 1.00 89.06 87 LEU A CA 1
ATOM 682 C C . LEU A 1 87 ? 12.713 -4.547 -8.520 1.00 89.06 87 LEU A C 1
ATOM 684 O O . LEU A 1 87 ? 13.457 -4.927 -9.424 1.00 89.06 87 LEU A O 1
ATOM 688 N N . ALA A 1 88 ? 12.221 -5.377 -7.600 1.00 86.75 88 ALA A N 1
ATOM 689 C CA . ALA A 1 88 ? 12.419 -6.819 -7.629 1.00 86.75 88 ALA A CA 1
ATOM 690 C C . ALA A 1 88 ? 11.784 -7.442 -8.880 1.00 86.75 88 ALA A C 1
ATOM 692 O O . ALA A 1 88 ? 12.452 -8.210 -9.568 1.00 86.75 88 ALA A O 1
ATOM 693 N N . GLU A 1 89 ? 10.562 -7.040 -9.233 1.00 86.56 89 GLU A N 1
ATOM 694 C CA . GLU A 1 89 ? 9.885 -7.464 -10.464 1.00 86.56 89 GLU A CA 1
ATOM 695 C C . GLU A 1 89 ? 10.689 -7.084 -11.712 1.00 86.56 89 GLU A C 1
ATOM 697 O O . GLU A 1 89 ? 10.999 -7.945 -12.533 1.00 86.56 89 GLU A O 1
ATOM 702 N N . LYS A 1 90 ? 11.142 -5.827 -11.817 1.00 85.94 90 LYS A N 1
ATOM 703 C CA . LYS A 1 90 ? 12.003 -5.389 -12.930 1.00 85.94 90 LYS A CA 1
ATOM 704 C C . LYS A 1 90 ? 13.322 -6.153 -13.006 1.00 85.94 90 LYS A C 1
ATOM 706 O O . LYS A 1 90 ? 13.821 -6.424 -14.096 1.00 85.94 90 LYS A O 1
ATOM 711 N N . ARG A 1 91 ? 13.926 -6.476 -11.858 1.00 84.94 91 ARG A N 1
ATOM 712 C CA . ARG A 1 91 ? 15.156 -7.279 -11.811 1.00 84.94 91 ARG A CA 1
ATOM 713 C C . ARG A 1 91 ? 14.906 -8.702 -12.289 1.00 84.94 91 ARG A C 1
ATOM 715 O O . ARG A 1 91 ? 15.734 -9.218 -13.034 1.00 84.94 91 ARG A O 1
ATOM 722 N N . LEU A 1 92 ? 13.788 -9.305 -11.894 1.00 81.44 92 LEU A N 1
ATOM 723 C CA . LEU A 1 92 ? 13.397 -10.639 -12.337 1.00 81.44 92 LEU A CA 1
ATOM 724 C C . LEU A 1 92 ? 13.120 -10.663 -13.845 1.00 81.44 92 LEU A C 1
ATOM 726 O O . LEU A 1 92 ? 13.618 -11.543 -14.541 1.00 81.44 92 LEU A O 1
ATOM 730 N N . GLU A 1 93 ? 12.410 -9.662 -14.364 1.00 82.06 93 GLU A N 1
ATOM 731 C CA . GLU A 1 93 ? 12.167 -9.509 -15.801 1.00 82.06 93 GLU A CA 1
ATOM 732 C C . GLU A 1 93 ? 13.475 -9.343 -16.585 1.00 82.06 93 GLU A C 1
ATOM 734 O O . GLU A 1 93 ? 13.686 -10.002 -17.602 1.00 82.06 93 GLU A O 1
ATOM 739 N N . ASN A 1 94 ? 14.402 -8.522 -16.086 1.00 78.94 94 ASN A N 1
ATOM 740 C CA . ASN A 1 94 ? 15.705 -8.356 -16.721 1.00 78.94 94 ASN A CA 1
ATOM 741 C C . ASN A 1 94 ? 16.566 -9.632 -16.653 1.00 78.94 94 ASN A C 1
ATOM 743 O O . ASN A 1 94 ? 17.300 -9.914 -17.595 1.00 78.94 94 ASN A O 1
ATOM 747 N N . ALA A 1 95 ? 16.472 -10.409 -15.570 1.00 78.62 95 ALA A N 1
ATOM 748 C CA . ALA A 1 95 ? 17.174 -11.686 -15.426 1.00 78.62 95 ALA A CA 1
ATOM 749 C C . ALA A 1 95 ? 16.610 -12.777 -16.350 1.00 78.62 95 ALA A C 1
ATOM 751 O O . ALA A 1 95 ? 17.359 -13.626 -16.823 1.00 78.62 95 ALA A O 1
ATOM 752 N N . ASN A 1 96 ? 15.307 -12.734 -16.636 1.00 73.62 96 ASN A N 1
ATOM 753 C CA . ASN A 1 96 ? 14.646 -13.654 -17.561 1.00 73.62 96 ASN A CA 1
ATOM 754 C C . ASN A 1 96 ? 14.724 -13.188 -19.029 1.00 73.62 96 ASN A C 1
ATOM 756 O O . ASN A 1 96 ? 14.215 -13.848 -19.936 1.00 73.62 96 ASN A O 1
ATOM 760 N N . ARG A 1 97 ? 15.359 -12.039 -19.298 1.00 66.81 97 ARG A N 1
ATOM 761 C CA . ARG A 1 97 ? 15.542 -11.548 -20.663 1.00 66.81 97 ARG A CA 1
ATOM 762 C C . ARG A 1 97 ? 16.605 -12.405 -21.360 1.00 66.81 97 ARG A C 1
ATOM 764 O O . ARG A 1 97 ? 17.715 -12.527 -20.841 1.00 66.81 97 ARG A O 1
ATOM 771 N N . PRO A 1 98 ? 16.325 -12.982 -22.543 1.00 63.91 98 PRO A N 1
ATOM 772 C CA . PRO A 1 98 ? 17.317 -13.789 -23.238 1.00 63.91 98 PRO A CA 1
ATOM 773 C C . PRO A 1 98 ? 18.541 -12.927 -23.571 1.00 63.91 98 PRO A C 1
ATOM 775 O O . PRO A 1 98 ? 18.409 -11.808 -24.067 1.00 63.91 98 PRO A O 1
ATOM 778 N N . ALA A 1 99 ? 19.746 -13.451 -23.331 1.00 63.09 99 ALA A N 1
ATOM 779 C CA . ALA A 1 99 ? 21.016 -12.729 -23.497 1.00 63.09 99 ALA A CA 1
ATOM 780 C C . ALA A 1 99 ? 21.243 -12.132 -24.909 1.00 63.09 99 ALA A C 1
ATOM 782 O O . ALA A 1 99 ? 22.135 -11.310 -25.103 1.00 63.09 99 ALA A O 1
ATOM 783 N N . ASN A 1 100 ? 20.424 -12.512 -25.896 1.00 60.72 100 ASN A N 1
ATOM 784 C CA . ASN A 1 100 ? 20.476 -12.027 -27.273 1.00 60.72 100 ASN A CA 1
ATOM 785 C C . ASN A 1 100 ? 19.740 -10.687 -27.513 1.00 60.72 100 ASN A C 1
ATOM 787 O O . ASN A 1 100 ? 19.878 -10.101 -28.586 1.00 60.72 100 ASN A O 1
ATOM 791 N N . VAL A 1 101 ? 18.968 -10.148 -26.556 1.00 60.25 101 VAL A N 1
ATOM 792 C CA . VAL A 1 101 ? 18.322 -8.833 -26.751 1.00 60.25 101 VAL A CA 1
ATOM 793 C C . VAL A 1 101 ? 19.339 -7.718 -26.503 1.00 60.25 101 VAL A C 1
ATOM 795 O O . VAL A 1 101 ? 19.437 -7.164 -25.401 1.00 60.25 101 VAL A O 1
ATOM 798 N N . LYS A 1 102 ? 20.127 -7.407 -27.539 1.00 56.34 102 LYS A N 1
ATOM 799 C CA . LYS A 1 102 ? 21.047 -6.264 -27.562 1.00 56.34 102 LYS A CA 1
ATOM 800 C C . LYS A 1 102 ? 20.272 -4.998 -27.195 1.00 56.34 102 LYS A C 1
ATOM 802 O O . LYS A 1 102 ? 19.245 -4.682 -27.790 1.00 56.34 102 LYS A O 1
ATOM 807 N N . SER A 1 103 ? 20.756 -4.278 -26.187 1.00 51.19 103 SER A N 1
ATOM 808 C CA . SER A 1 103 ? 20.229 -2.964 -25.832 1.00 51.19 103 SER A CA 1
ATOM 809 C C . SER A 1 103 ? 20.468 -2.031 -27.022 1.00 51.19 103 SER A C 1
ATOM 811 O O . SER A 1 103 ? 21.616 -1.730 -27.344 1.00 51.19 103 SER A O 1
ATOM 813 N N . PHE A 1 104 ? 19.403 -1.572 -27.683 1.00 52.81 104 PHE A N 1
ATOM 814 C CA . PHE A 1 104 ? 19.463 -0.668 -28.845 1.00 52.81 104 PHE A CA 1
ATOM 815 C C . PHE A 1 104 ? 20.187 0.668 -28.566 1.00 52.81 104 PHE A C 1
ATOM 817 O O . PHE A 1 104 ? 20.420 1.448 -29.479 1.00 52.81 104 PHE A O 1
ATOM 824 N N . LYS A 1 105 ? 20.610 0.921 -27.322 1.00 50.59 105 LYS A N 1
ATOM 825 C CA . LYS A 1 105 ? 21.423 2.075 -26.914 1.00 50.59 105 LYS A CA 1
ATOM 826 C C . LYS A 1 105 ? 22.934 1.932 -27.154 1.00 50.59 105 LYS A C 1
ATOM 828 O O . LYS A 1 105 ? 23.673 2.849 -26.817 1.00 50.59 105 LYS A O 1
ATOM 833 N N . GLN A 1 106 ? 23.392 0.815 -27.725 1.00 49.47 106 GLN A N 1
ATOM 834 C CA . GLN A 1 1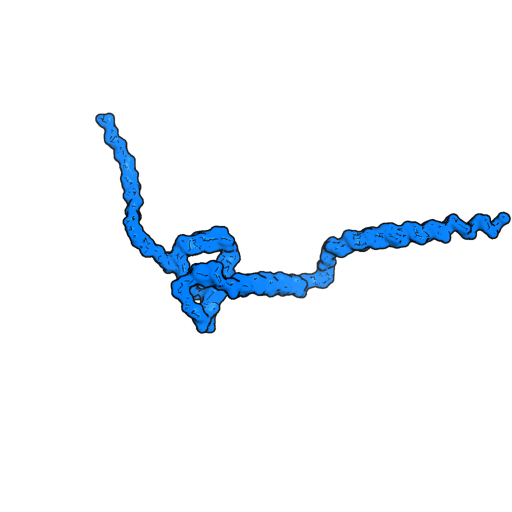06 ? 24.788 0.626 -28.145 1.00 49.47 106 GLN A CA 1
ATOM 835 C C . GLN A 1 106 ? 25.028 1.032 -29.615 1.00 49.47 106 GLN A C 1
ATOM 837 O O . GLN A 1 106 ? 26.148 1.389 -29.970 1.00 49.47 106 GLN A O 1
ATOM 842 N N . ALA A 1 107 ? 23.981 1.031 -30.453 1.00 47.41 107 ALA A N 1
ATOM 843 C CA . ALA A 1 107 ? 24.108 1.232 -31.900 1.00 47.41 107 ALA A CA 1
ATOM 844 C C . ALA A 1 107 ? 24.590 2.643 -32.295 1.00 47.41 107 ALA A C 1
ATOM 846 O O . ALA A 1 107 ? 25.308 2.779 -33.277 1.00 47.41 107 ALA A O 1
ATOM 847 N N . ASP A 1 108 ? 24.288 3.668 -31.494 1.00 52.41 108 ASP A N 1
ATOM 848 C CA . ASP A 1 108 ? 24.681 5.058 -31.786 1.00 52.41 108 ASP A CA 1
ATOM 849 C C . ASP A 1 108 ? 26.167 5.346 -31.479 1.00 52.41 108 ASP A C 1
ATOM 851 O O . ASP A 1 108 ? 26.778 6.266 -32.021 1.00 52.41 108 ASP A O 1
ATOM 855 N N . ARG A 1 109 ? 26.799 4.541 -30.608 1.00 52.88 109 ARG A N 1
ATOM 856 C CA . ARG A 1 109 ? 28.217 4.729 -30.258 1.00 52.88 109 ARG A CA 1
ATOM 857 C C . ARG A 1 109 ? 29.146 4.096 -31.292 1.00 52.88 109 ARG A C 1
ATOM 859 O O . ARG A 1 109 ? 30.182 4.686 -31.585 1.00 52.88 109 ARG A O 1
ATOM 866 N N . ASP A 1 110 ? 28.759 2.945 -31.847 1.00 53.50 110 ASP A N 1
ATOM 867 C CA . ASP A 1 110 ? 29.561 2.199 -32.829 1.00 53.50 110 ASP A CA 1
ATOM 868 C C . ASP A 1 110 ? 29.585 2.854 -34.220 1.00 53.50 110 ASP A C 1
ATOM 870 O O . ASP A 1 110 ? 30.497 2.601 -35.007 1.00 53.50 110 ASP A O 1
ATOM 874 N N . GLU A 1 111 ? 28.639 3.744 -34.524 1.00 55.31 111 GLU A N 1
ATOM 875 C CA . GLU A 1 111 ? 28.663 4.530 -35.762 1.00 55.31 111 GLU A CA 1
ATOM 876 C C . GLU A 1 111 ? 29.627 5.727 -35.656 1.00 55.31 111 GLU A C 1
ATOM 878 O O . GLU A 1 111 ? 30.391 6.013 -36.581 1.00 55.31 111 GLU A O 1
ATOM 883 N N . ARG A 1 112 ? 29.711 6.361 -34.476 1.00 49.72 112 ARG A N 1
ATOM 884 C CA . ARG A 1 112 ? 30.623 7.492 -34.234 1.00 49.72 112 ARG A CA 1
ATOM 885 C C . ARG A 1 112 ? 32.097 7.082 -34.142 1.00 49.72 112 ARG A C 1
ATOM 887 O O . ARG A 1 112 ? 32.961 7.847 -34.566 1.00 49.72 112 ARG A O 1
ATOM 894 N N . THR A 1 113 ? 32.411 5.896 -33.617 1.00 56.41 113 THR A N 1
ATOM 895 C CA . THR A 1 113 ? 33.788 5.362 -33.628 1.00 56.41 113 THR A CA 1
ATOM 896 C C . THR A 1 113 ? 34.213 4.840 -34.997 1.00 56.41 113 THR A C 1
ATOM 898 O O . THR A 1 113 ? 35.398 4.914 -35.313 1.00 56.41 113 THR A O 1
ATOM 901 N N . ARG A 1 114 ? 33.279 4.385 -35.844 1.00 52.62 114 ARG A N 1
ATOM 902 C CA . ARG A 1 114 ? 33.583 4.032 -37.242 1.00 52.62 114 ARG A CA 1
ATOM 903 C C . ARG A 1 114 ? 33.906 5.252 -38.098 1.00 52.62 114 ARG A C 1
ATOM 905 O O . ARG A 1 114 ? 34.801 5.174 -38.928 1.00 52.62 114 ARG A O 1
ATOM 912 N N . PHE A 1 115 ? 33.262 6.390 -37.848 1.00 47.81 115 PHE A N 1
ATOM 913 C CA . PHE A 1 115 ? 33.529 7.611 -38.612 1.00 47.81 115 PHE A CA 1
ATOM 914 C C . PHE A 1 115 ? 34.890 8.261 -38.284 1.00 47.81 115 PHE A C 1
ATOM 916 O O . PHE A 1 115 ? 35.489 8.907 -39.141 1.00 47.81 115 PHE A O 1
ATOM 923 N N . PHE A 1 116 ? 35.410 8.082 -37.061 1.00 49.66 116 PHE A N 1
ATOM 924 C CA . PHE A 1 116 ? 36.661 8.726 -36.621 1.00 49.66 116 PHE A CA 1
ATOM 925 C C . PHE A 1 116 ? 37.931 7.877 -36.837 1.00 49.66 116 PHE A C 1
ATOM 927 O O . PHE A 1 116 ? 39.033 8.392 -36.677 1.00 49.66 116 PHE A O 1
ATOM 934 N N . MET A 1 117 ? 37.813 6.592 -37.201 1.00 49.22 117 MET A N 1
ATOM 935 C CA . MET A 1 117 ? 38.977 5.746 -37.532 1.00 49.22 117 MET A CA 1
ATOM 936 C C . MET A 1 117 ? 39.163 5.493 -39.037 1.00 49.22 117 MET A C 1
ATOM 938 O O . MET A 1 117 ? 40.241 5.056 -39.430 1.00 49.22 117 MET A O 1
ATOM 942 N N . ASP A 1 118 ? 38.173 5.807 -39.879 1.00 46.03 118 ASP A N 1
ATOM 943 C CA . ASP A 1 118 ? 38.244 5.579 -41.333 1.00 46.03 118 ASP A CA 1
ATOM 944 C C . ASP A 1 118 ? 38.890 6.745 -42.113 1.00 46.03 118 ASP A C 1
ATOM 946 O O . ASP A 1 118 ? 39.473 6.546 -43.173 1.00 46.03 118 ASP A O 1
ATOM 950 N N . THR A 1 119 ? 38.916 7.963 -41.560 1.00 50.00 119 THR A N 1
ATOM 951 C CA . THR A 1 119 ? 39.553 9.132 -42.208 1.00 50.00 119 THR A CA 1
ATOM 952 C C . THR A 1 119 ? 41.073 9.226 -42.018 1.00 50.00 119 THR A C 1
ATOM 954 O O . THR A 1 119 ? 41.696 10.106 -42.599 1.00 50.00 119 THR A O 1
ATOM 957 N N . SER A 1 120 ? 41.706 8.335 -41.243 1.00 52.69 120 SER A N 1
ATOM 958 C CA . SER A 1 120 ? 43.155 8.404 -40.961 1.00 52.69 120 SER A CA 1
ATOM 959 C C . SER A 1 120 ? 44.005 7.355 -41.696 1.00 52.69 120 SER A C 1
ATOM 961 O O . SER A 1 120 ? 45.230 7.376 -41.549 1.00 52.69 120 SER A O 1
ATOM 963 N N . VAL A 1 121 ? 43.410 6.433 -42.462 1.00 50.22 121 VAL A N 1
ATOM 964 C CA . VAL A 1 121 ? 44.178 5.395 -43.187 1.00 50.22 121 VAL A CA 1
ATOM 965 C C . VAL A 1 121 ? 44.262 5.676 -44.689 1.00 50.22 121 VAL A C 1
ATOM 967 O O . VAL A 1 121 ? 45.288 5.379 -45.295 1.00 50.22 121 VAL A O 1
ATOM 970 N N . VAL A 1 122 ? 43.258 6.324 -45.285 1.00 49.16 122 VAL A N 1
ATOM 971 C CA . VAL A 1 122 ? 43.272 6.657 -46.723 1.00 49.16 122 VAL A CA 1
ATOM 972 C C . VAL A 1 122 ? 44.212 7.808 -47.094 1.00 49.16 122 VAL A C 1
ATOM 974 O O . VAL A 1 122 ? 44.677 7.850 -48.229 1.00 49.16 122 VAL A O 1
ATOM 977 N N . ASP A 1 123 ? 44.592 8.673 -46.151 1.00 48.75 123 ASP A N 1
ATOM 978 C CA . ASP A 1 123 ? 45.517 9.784 -46.435 1.00 48.75 123 ASP A CA 1
ATOM 979 C C . ASP A 1 123 ? 46.998 9.350 -46.464 1.00 48.75 123 ASP A C 1
ATOM 981 O O . ASP A 1 123 ? 47.858 10.064 -46.965 1.00 48.75 123 ASP A O 1
ATOM 985 N N . ARG A 1 124 ? 47.333 8.142 -45.979 1.00 49.53 124 ARG A N 1
ATOM 986 C CA . ARG A 1 124 ? 48.732 7.670 -45.908 1.00 49.53 124 ARG A CA 1
ATOM 987 C C . ARG A 1 124 ? 49.180 6.795 -47.080 1.00 49.53 124 ARG A C 1
ATOM 989 O O . ARG A 1 124 ? 50.296 6.281 -47.057 1.00 49.53 124 ARG A O 1
ATOM 996 N N . MET A 1 125 ? 48.327 6.611 -48.088 1.00 45.91 125 MET A N 1
ATOM 997 C CA . MET A 1 125 ? 48.604 5.754 -49.250 1.00 45.91 125 MET A CA 1
ATOM 998 C C . MET A 1 125 ? 48.688 6.501 -50.587 1.00 45.91 125 MET A C 1
ATOM 1000 O O . MET A 1 125 ? 48.973 5.868 -51.597 1.00 45.91 125 MET A O 1
ATOM 1004 N N . ILE A 1 126 ? 48.549 7.833 -50.597 1.00 52.50 126 ILE A N 1
ATOM 1005 C CA . ILE A 1 126 ? 48.838 8.686 -51.765 1.00 52.50 126 ILE A CA 1
ATOM 1006 C C . ILE A 1 126 ? 50.009 9.625 -51.440 1.00 52.50 126 ILE A C 1
ATOM 1008 O O . ILE A 1 126 ? 49.898 10.838 -51.511 1.00 52.50 126 ILE A O 1
ATOM 1012 N N . GLU A 1 127 ? 51.156 9.085 -51.031 1.00 51.12 127 GLU A N 1
ATOM 1013 C CA . GLU A 1 127 ? 52.396 9.887 -51.028 1.00 51.12 127 GLU A CA 1
ATOM 1014 C C . GLU A 1 127 ? 53.675 9.071 -51.266 1.00 51.12 127 GLU A C 1
ATOM 1016 O O . GLU A 1 127 ? 54.776 9.614 -51.222 1.00 51.12 127 GLU A O 1
ATOM 1021 N N . ASN A 1 128 ? 53.559 7.773 -51.576 1.00 50.62 128 ASN A N 1
ATOM 1022 C CA . ASN A 1 128 ? 54.725 6.904 -51.770 1.00 50.62 128 ASN A CA 1
ATOM 1023 C C . ASN A 1 128 ? 54.895 6.373 -53.204 1.00 50.62 128 ASN A C 1
ATOM 1025 O O . ASN A 1 128 ? 55.623 5.407 -53.407 1.00 50.62 128 ASN A O 1
ATOM 1029 N N . GLU A 1 129 ? 54.268 7.014 -54.197 1.00 52.22 129 GLU A N 1
ATOM 1030 C CA . GLU A 1 129 ? 54.493 6.723 -55.628 1.00 52.22 129 GLU A CA 1
ATOM 1031 C C . GLU A 1 129 ? 55.099 7.902 -56.416 1.00 52.22 129 GLU A C 1
ATOM 1033 O O . GLU A 1 129 ? 55.288 7.806 -57.623 1.00 52.22 129 GLU A O 1
ATOM 1038 N N . SER A 1 130 ? 55.510 8.988 -55.746 1.00 55.41 130 SER A N 1
ATOM 1039 C CA . SER A 1 130 ? 56.153 10.146 -56.404 1.00 55.41 130 SER A CA 1
ATOM 1040 C C . SER A 1 130 ? 57.675 10.234 -56.199 1.00 55.41 130 SER A C 1
ATOM 1042 O O . SER A 1 130 ? 58.259 11.296 -56.397 1.00 55.41 130 SER A O 1
ATOM 1044 N N . LYS A 1 131 ? 58.352 9.151 -55.787 1.00 57.50 131 LYS A N 1
ATOM 1045 C CA . LYS A 1 131 ? 59.825 9.130 -55.607 1.00 57.50 131 LYS A CA 1
ATOM 1046 C C . LYS A 1 131 ? 60.542 7.960 -56.284 1.00 57.50 131 LYS A C 1
ATOM 1048 O O . LYS A 1 131 ? 61.613 7.551 -55.841 1.00 57.50 131 LYS A O 1
ATOM 1053 N N . ALA A 1 132 ? 59.982 7.442 -57.370 1.00 54.72 132 ALA A N 1
ATOM 1054 C CA . ALA A 1 132 ? 60.661 6.445 -58.190 1.00 54.72 132 ALA A CA 1
ATOM 1055 C C . ALA A 1 132 ? 60.417 6.651 -59.691 1.00 54.72 132 ALA A C 1
ATOM 1057 O O . ALA A 1 132 ? 60.030 5.701 -60.360 1.00 54.72 132 ALA A O 1
ATOM 1058 N N . ILE A 1 133 ? 60.645 7.867 -60.208 1.00 46.62 133 ILE A N 1
ATOM 1059 C CA . ILE A 1 133 ? 61.049 8.114 -61.607 1.00 46.62 133 ILE A CA 1
ATOM 1060 C C . ILE A 1 133 ? 62.012 9.300 -61.619 1.00 46.62 133 ILE A C 1
ATOM 1062 O O . ILE A 1 133 ? 61.652 10.339 -61.021 1.00 46.62 133 ILE A O 1
#

Foldseek 3Di:
DDDDDDDPPPPPPDVPPQQFFQAEPQSLATDGPVLVVVLCVVPPPLVNQLSNQVSVCVVVVHDRDPHNSCCVVPVVVSVVVSVVVVVVVVVVVVVPPPPPPPDPVVVVVVVVVVVVPPVPPVVVPPPPPPPDD

Secondary structure (DSSP, 8-state):
--------------------EEESSS--EEE-HHHHHHHHHHHTTHHHHHHHHHHHHHHTT----S-HHHHHHH-HHHHHHHHHHHHHHHHHHHHTS-TT---TTSHHHHHHHHHHHHTTTGGGSSSSSSS--

Sequence (133 aa):
TSTTNLPEVASKSGTIKSDKKAYGQNKNVMLTDEEGAHLRELYGEDLKMAIDILDAYIENGGKKYKDHAAVMRRGNWVWNKVQDTKLAEKRLENAN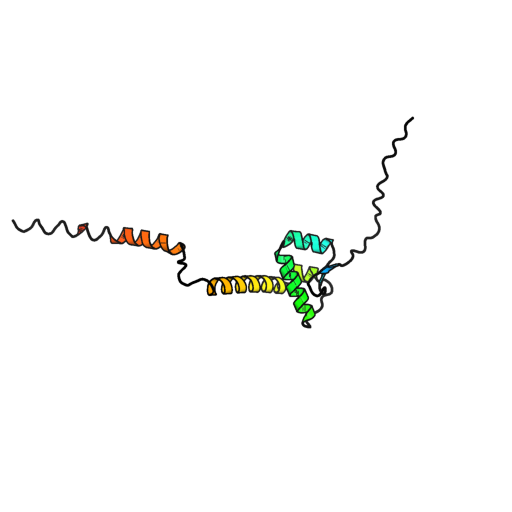RPANVKSFKQADRDERTRFFMDTSVVDRMIENESKAI

Radius of gyration: 33.02 Å; chains: 1; bounding box: 115×40×76 Å

pLDDT: mean 72.16, std 17.36, range [40.0, 91.69]